Protein AF-A0A7X9AFL4-F1 (afdb_monomer_lite)

Foldseek 3Di:
DVVVVVVVVVVVVVVPDDPPPPDPDPVNVVVVVVVVVCVVVVVVVVCVVCVVVVCVVVVVDDPPPPDDD

Radius of gyration: 27.56 Å; chains: 1; bounding box: 64×14×72 Å

Sequence (69 aa):
MLFWILLVTVWWMLLGTCPAQAYLDPGTGGMMLQLLLAGIAGVGIWLKMNWKRLTLKLGLRKMEPEGKE

pLDDT: mean 81.04, std 14.23, range [53.09, 98.31]

Structure (mmCIF, N/CA/C/O backbone):
data_AF-A0A7X9AFL4-F1
#
_entry.id   AF-A0A7X9AFL4-F1
#
loop_
_atom_site.group_PDB
_atom_site.id
_atom_site.type_symbol
_atom_site.label_atom_id
_atom_site.label_alt_id
_atom_site.label_comp_id
_atom_site.label_asym_id
_atom_site.label_entity_id
_atom_site.label_seq_id
_atom_site.pdbx_PDB_ins_code
_atom_site.Cartn_x
_atom_site.Cartn_y
_atom_site.Cartn_z
_atom_site.occupancy
_atom_site.B_iso_or_equiv
_atom_site.auth_seq_id
_atom_site.auth_comp_id
_atom_site.auth_asym_id
_atom_site.auth_atom_id
_atom_site.pdbx_PDB_model_num
ATOM 1 N N . MET A 1 1 ? 39.446 -5.545 -19.119 1.00 78.62 1 MET A N 1
ATOM 2 C CA . MET A 1 1 ? 38.624 -6.770 -19.250 1.00 78.62 1 MET A CA 1
ATOM 3 C C . MET A 1 1 ? 37.243 -6.596 -18.614 1.00 78.62 1 MET A C 1
ATOM 5 O O . MET A 1 1 ? 36.266 -6.669 -19.338 1.00 78.62 1 MET A O 1
ATOM 9 N N . LEU A 1 2 ? 37.151 -6.245 -17.323 1.00 87.44 2 LEU A N 1
ATOM 10 C CA . LEU A 1 2 ? 35.878 -6.006 -16.613 1.00 87.44 2 LEU A CA 1
ATOM 11 C C . LEU A 1 2 ? 34.968 -4.952 -17.279 1.00 87.44 2 LEU A C 1
ATOM 13 O O . LEU A 1 2 ? 33.776 -5.172 -17.441 1.00 87.44 2 LEU A O 1
ATOM 17 N N . PHE A 1 3 ? 35.547 -3.838 -17.732 1.00 91.12 3 PHE A N 1
ATOM 18 C CA . PHE A 1 3 ? 34.820 -2.764 -18.423 1.00 91.12 3 PHE A CA 1
ATOM 19 C C . PHE A 1 3 ? 34.114 -3.234 -19.707 1.00 91.12 3 PHE A C 1
ATOM 21 O O . PHE A 1 3 ? 32.963 -2.894 -19.952 1.00 91.12 3 PHE A O 1
ATOM 28 N N . TRP A 1 4 ? 34.783 -4.076 -20.495 1.00 90.06 4 TRP A N 1
ATOM 29 C CA . TRP A 1 4 ? 34.224 -4.637 -21.725 1.00 90.06 4 TRP A CA 1
ATOM 30 C C . TRP A 1 4 ? 33.115 -5.648 -21.440 1.00 90.06 4 TRP A C 1
ATOM 32 O O . TRP A 1 4 ? 32.115 -5.670 -22.148 1.00 90.06 4 TRP A O 1
ATOM 42 N N . ILE A 1 5 ? 33.254 -6.430 -20.367 1.00 91.00 5 ILE A N 1
ATOM 43 C CA . ILE A 1 5 ? 32.206 -7.349 -19.907 1.00 91.00 5 ILE A CA 1
ATOM 44 C C . ILE A 1 5 ? 30.959 -6.558 -19.493 1.00 91.00 5 ILE A C 1
ATOM 46 O O . ILE A 1 5 ? 29.851 -6.926 -19.877 1.00 91.00 5 ILE A O 1
ATOM 50 N N . LEU A 1 6 ? 31.128 -5.437 -18.783 1.00 91.75 6 LEU A N 1
ATOM 51 C CA . LEU A 1 6 ? 30.020 -4.551 -18.416 1.00 91.75 6 LEU A CA 1
ATOM 52 C C . LEU A 1 6 ? 29.335 -3.955 -19.651 1.00 91.75 6 LEU A C 1
ATOM 54 O O . LEU A 1 6 ? 28.111 -3.998 -19.737 1.00 91.75 6 LEU A O 1
ATOM 58 N N . LEU A 1 7 ? 30.105 -3.476 -20.633 1.00 91.31 7 LEU A N 1
ATOM 59 C CA . LEU A 1 7 ? 29.546 -2.946 -21.880 1.00 91.31 7 LEU A CA 1
ATOM 60 C C . LEU A 1 7 ? 28.757 -3.998 -22.661 1.00 91.31 7 LEU A C 1
ATOM 62 O O . LEU A 1 7 ? 27.644 -3.716 -23.094 1.00 91.31 7 LEU A O 1
ATOM 66 N N . VAL A 1 8 ? 29.290 -5.214 -22.797 1.00 90.75 8 VAL A N 1
ATOM 67 C CA . VAL A 1 8 ? 28.600 -6.315 -23.487 1.00 90.75 8 VAL A CA 1
ATOM 68 C C . VAL A 1 8 ? 27.330 -6.718 -22.739 1.00 90.75 8 VAL A C 1
ATOM 70 O O . VAL A 1 8 ? 26.305 -6.951 -23.369 1.00 90.75 8 VAL A O 1
ATOM 73 N N . THR A 1 9 ? 27.363 -6.741 -21.406 1.00 85.19 9 THR A N 1
ATOM 74 C CA . THR A 1 9 ? 26.195 -7.087 -20.579 1.00 85.19 9 THR A CA 1
ATOM 75 C C . THR A 1 9 ? 25.079 -6.051 -20.726 1.00 85.19 9 THR A C 1
ATOM 77 O O . THR A 1 9 ? 23.921 -6.413 -20.930 1.00 85.19 9 THR A O 1
ATOM 80 N N . VAL A 1 10 ? 25.424 -4.760 -20.688 1.00 87.19 10 VAL A N 1
ATOM 81 C CA . VAL A 1 10 ? 24.473 -3.660 -20.909 1.00 87.19 10 VAL A CA 1
ATOM 82 C C . VAL A 1 10 ? 23.905 -3.716 -22.326 1.00 87.19 10 VAL A C 1
ATOM 84 O O . VAL A 1 10 ? 22.695 -3.621 -22.507 1.00 87.19 10 VAL A O 1
ATOM 87 N N . TRP A 1 11 ? 24.755 -3.947 -23.328 1.00 86.31 11 TRP A N 1
ATOM 88 C CA . TRP A 1 11 ? 24.334 -4.087 -24.722 1.00 86.31 11 TRP A CA 1
ATOM 89 C C . TRP A 1 11 ? 23.373 -5.266 -24.921 1.00 86.31 11 TRP A C 1
ATOM 91 O O . TRP A 1 11 ? 22.375 -5.147 -25.627 1.00 86.31 11 TRP A O 1
ATOM 101 N N . TRP A 1 12 ? 23.631 -6.391 -24.253 1.00 82.88 12 TRP A N 1
ATOM 102 C CA . TRP A 1 12 ? 22.778 -7.579 -24.295 1.00 82.88 12 TRP A CA 1
ATOM 103 C C . TRP A 1 12 ? 21.411 -7.341 -23.640 1.00 82.88 12 TRP A C 1
ATOM 105 O O . TRP A 1 12 ? 20.390 -7.781 -24.164 1.00 82.88 12 TRP A O 1
ATOM 115 N N . MET A 1 13 ? 21.372 -6.599 -22.527 1.00 75.12 13 MET A N 1
ATOM 116 C CA . MET A 1 13 ? 20.120 -6.205 -21.871 1.00 75.12 13 MET A CA 1
ATOM 117 C C . MET A 1 13 ? 19.260 -5.287 -22.747 1.00 75.12 13 MET A C 1
ATOM 119 O O . MET A 1 13 ? 18.038 -5.414 -22.737 1.00 75.12 13 MET A O 1
ATOM 123 N N . LEU A 1 14 ? 19.881 -4.399 -23.530 1.00 75.06 14 LEU A N 1
ATOM 124 C CA . LEU A 1 14 ? 19.171 -3.475 -24.422 1.00 75.06 14 LEU A CA 1
ATOM 125 C C . LEU A 1 14 ? 18.507 -4.179 -25.617 1.00 75.06 14 LEU A C 1
ATOM 127 O O . LEU A 1 14 ? 17.491 -3.700 -26.111 1.00 75.06 14 LEU A O 1
ATOM 131 N N . LEU A 1 15 ? 19.053 -5.312 -26.067 1.00 78.12 15 LEU A N 1
ATOM 132 C CA . LEU A 1 15 ? 18.524 -6.079 -27.203 1.00 78.12 15 LEU A CA 1
ATOM 133 C C . LEU A 1 15 ? 17.432 -7.092 -26.810 1.00 78.12 15 LEU A C 1
ATOM 135 O O . LEU A 1 15 ? 16.735 -7.606 -27.681 1.00 78.12 15 LEU A O 1
ATOM 139 N N . GLY A 1 16 ? 17.287 -7.402 -25.517 1.00 70.00 16 GLY A N 1
ATOM 140 C CA . GLY A 1 16 ? 16.427 -8.482 -25.013 1.00 70.00 16 GLY A CA 1
ATOM 141 C C . GLY A 1 16 ? 14.991 -8.091 -24.643 1.00 70.00 16 GLY A C 1
ATOM 142 O O . GLY A 1 16 ? 14.277 -8.906 -24.056 1.00 70.00 16 GLY A O 1
ATOM 143 N N . THR A 1 17 ? 14.543 -6.868 -24.927 1.00 61.66 17 THR A N 1
ATOM 144 C CA . THR A 1 17 ? 13.227 -6.379 -24.489 1.00 61.66 17 THR A CA 1
ATOM 145 C C . THR A 1 17 ? 12.112 -6.810 -25.451 1.00 61.66 17 THR A C 1
ATOM 147 O O . THR A 1 17 ? 11.680 -6.075 -26.333 1.00 61.66 17 THR A O 1
ATOM 150 N N . CYS A 1 18 ? 11.604 -8.032 -25.275 1.00 61.53 18 CYS A N 1
ATOM 151 C CA . CYS A 1 18 ? 10.328 -8.428 -25.879 1.00 61.53 18 CYS A CA 1
ATOM 152 C C . CYS A 1 18 ? 9.169 -7.634 -25.241 1.00 61.53 18 CYS A C 1
ATOM 154 O O . CYS A 1 18 ? 9.187 -7.411 -24.026 1.00 61.53 18 CYS A O 1
ATOM 156 N N . PRO A 1 19 ? 8.138 -7.231 -26.006 1.00 61.34 19 PRO A N 1
ATOM 157 C CA . PRO A 1 19 ? 6.991 -6.524 -25.451 1.00 61.34 19 PRO A CA 1
ATOM 158 C C . PRO A 1 19 ? 6.188 -7.464 -24.541 1.00 61.34 19 PRO A C 1
ATOM 160 O O . PRO A 1 19 ? 5.407 -8.293 -25.007 1.00 61.34 19 PRO A O 1
ATOM 163 N N . ALA A 1 20 ? 6.362 -7.338 -23.227 1.00 61.88 20 ALA A N 1
ATOM 164 C CA . ALA A 1 20 ? 5.498 -7.987 -22.251 1.00 61.88 20 ALA A CA 1
ATOM 165 C C . ALA A 1 20 ? 4.127 -7.287 -22.271 1.00 61.88 20 ALA A C 1
ATOM 167 O O . ALA A 1 20 ? 3.954 -6.217 -21.699 1.00 61.88 20 ALA A O 1
ATOM 168 N N . GLN A 1 21 ? 3.140 -7.881 -22.942 1.00 58.09 21 GLN A N 1
ATOM 169 C CA . GLN A 1 21 ? 1.776 -7.345 -23.119 1.00 58.09 21 GLN A CA 1
ATOM 170 C C . GLN A 1 21 ? 0.914 -7.330 -21.830 1.00 58.09 21 GLN A C 1
ATOM 172 O O . GLN A 1 21 ? -0.302 -7.201 -21.892 1.00 58.09 21 GLN A O 1
ATOM 177 N N . ALA A 1 22 ? 1.528 -7.436 -20.651 1.00 62.25 22 ALA A N 1
ATOM 178 C CA . ALA A 1 22 ? 0.882 -7.278 -19.345 1.00 62.25 22 ALA A CA 1
ATOM 179 C C . ALA A 1 22 ? 1.711 -6.336 -18.456 1.00 62.25 22 ALA A C 1
ATOM 181 O O . ALA A 1 22 ? 1.948 -6.592 -17.276 1.00 62.25 22 ALA A O 1
ATOM 182 N N . TYR A 1 23 ? 2.215 -5.262 -19.064 1.00 58.56 23 TYR A N 1
ATOM 183 C CA . TYR A 1 23 ? 2.966 -4.211 -18.396 1.00 58.56 23 TYR A CA 1
ATOM 184 C C . TYR A 1 23 ? 1.978 -3.334 -17.622 1.00 58.56 23 TYR A C 1
ATOM 186 O O . TYR A 1 23 ? 1.469 -2.336 -18.127 1.00 58.56 23 TYR A O 1
ATOM 194 N N . LEU A 1 24 ? 1.678 -3.718 -16.376 1.00 59.75 24 LEU A N 1
ATOM 195 C CA . LEU A 1 24 ? 1.455 -2.687 -15.369 1.00 59.75 24 LEU A CA 1
ATOM 196 C C . LEU A 1 24 ? 2.696 -1.797 -15.447 1.00 59.75 24 LEU A C 1
ATOM 198 O O . LEU A 1 24 ? 3.792 -2.273 -15.149 1.00 59.75 24 LEU A O 1
ATOM 202 N N . ASP A 1 25 ? 2.531 -0.554 -15.900 1.00 71.00 25 ASP A N 1
ATOM 203 C CA . ASP A 1 25 ? 3.604 0.440 -15.897 1.00 71.00 25 ASP A CA 1
ATOM 204 C C . ASP A 1 25 ? 4.367 0.355 -14.560 1.00 71.00 25 ASP A C 1
ATOM 206 O O . ASP A 1 25 ? 3.725 0.207 -13.510 1.00 71.00 25 ASP A O 1
ATOM 210 N N . PRO A 1 26 ? 5.710 0.436 -14.532 1.00 62.84 26 PRO A N 1
ATOM 211 C CA . PRO A 1 26 ? 6.500 0.251 -13.316 1.00 62.84 26 PRO A CA 1
ATOM 212 C C . PRO A 1 26 ? 6.093 1.237 -12.209 1.00 62.84 26 PRO A C 1
ATOM 214 O O . PRO A 1 26 ? 6.259 0.934 -11.030 1.00 62.84 26 PRO A O 1
ATOM 217 N N . GLY A 1 27 ? 5.487 2.378 -12.567 1.00 69.56 27 GLY A N 1
ATOM 218 C CA . GLY A 1 27 ? 4.845 3.300 -11.625 1.00 69.56 27 GLY A CA 1
ATOM 219 C C . GLY A 1 27 ? 3.487 2.825 -11.084 1.00 69.56 27 GLY A C 1
ATOM 220 O O . GLY A 1 27 ? 3.187 3.015 -9.905 1.00 69.56 27 GLY A O 1
ATOM 221 N N . THR A 1 28 ? 2.674 2.155 -11.900 1.00 76.81 28 THR A N 1
ATOM 222 C CA . THR A 1 28 ? 1.327 1.685 -1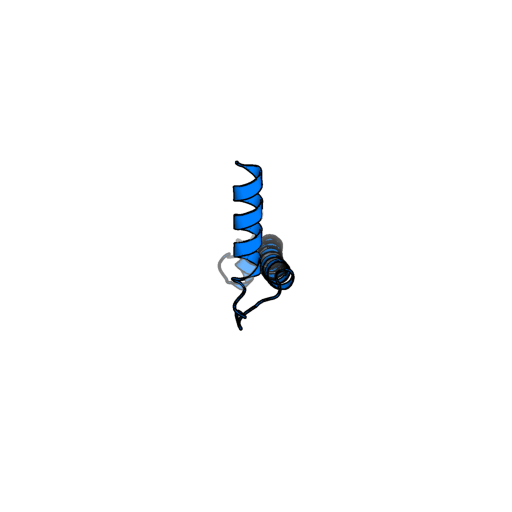1.539 1.00 76.81 28 THR A CA 1
ATOM 223 C C . THR A 1 28 ? 1.374 0.528 -10.544 1.00 76.81 28 THR A C 1
ATOM 225 O O . THR A 1 28 ? 0.558 0.478 -9.624 1.00 76.81 28 THR A O 1
ATOM 228 N N . GLY A 1 29 ? 2.368 -0.362 -10.657 1.00 77.75 29 GLY A N 1
ATOM 229 C CA . GLY A 1 29 ? 2.566 -1.452 -9.693 1.00 77.75 29 GLY A CA 1
ATOM 230 C C . GLY A 1 29 ? 2.771 -0.948 -8.259 1.00 77.75 29 GLY A C 1
ATOM 231 O O . GLY A 1 29 ? 2.137 -1.445 -7.326 1.00 77.75 29 GLY A O 1
ATOM 232 N N . GLY A 1 30 ? 3.588 0.098 -8.089 1.00 86.50 30 GLY A N 1
ATOM 233 C CA . GLY A 1 30 ? 3.831 0.729 -6.789 1.00 86.50 30 GLY A CA 1
ATOM 234 C C . GLY A 1 30 ? 2.587 1.410 -6.215 1.00 86.50 30 GLY A C 1
ATOM 235 O O . GLY A 1 30 ? 2.257 1.204 -5.049 1.00 86.50 30 GLY A O 1
ATOM 236 N N . MET A 1 31 ? 1.850 2.159 -7.041 1.00 88.81 31 MET A N 1
ATOM 237 C CA . MET A 1 31 ? 0.608 2.822 -6.621 1.00 88.81 31 MET A CA 1
ATOM 238 C C . MET A 1 31 ? -0.474 1.822 -6.207 1.00 88.81 31 MET A C 1
ATOM 240 O O . MET A 1 31 ? -1.172 2.043 -5.219 1.00 88.81 31 MET A O 1
ATOM 244 N N . MET A 1 32 ? -0.595 0.706 -6.926 1.00 89.56 32 MET A N 1
ATOM 2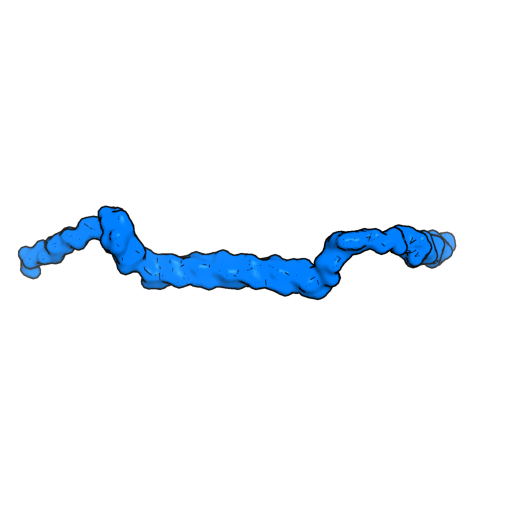45 C CA . MET A 1 32 ? -1.579 -0.332 -6.629 1.00 89.56 32 MET A CA 1
ATOM 246 C C . MET A 1 32 ? -1.257 -1.045 -5.310 1.00 89.56 32 MET A C 1
ATOM 248 O O . MET A 1 32 ? -2.148 -1.240 -4.481 1.00 89.56 32 MET A O 1
ATOM 252 N N . LEU A 1 33 ? 0.022 -1.354 -5.066 1.00 91.75 33 LEU A N 1
ATOM 253 C CA . LEU A 1 33 ? 0.466 -1.909 -3.787 1.00 91.75 33 LEU A CA 1
ATOM 254 C C . LEU A 1 33 ? 0.278 -0.905 -2.641 1.00 91.75 33 LEU A C 1
ATOM 256 O O . LEU A 1 33 ? -0.209 -1.273 -1.574 1.00 91.75 33 LEU A O 1
ATOM 260 N N . GLN A 1 34 ? 0.604 0.369 -2.863 1.00 94.25 34 GLN A N 1
ATOM 261 C CA . GLN A 1 34 ? 0.403 1.431 -1.878 1.00 94.25 34 GLN A CA 1
ATOM 262 C C . GLN A 1 34 ? -1.078 1.616 -1.535 1.00 94.25 34 GLN A C 1
ATOM 264 O O . GLN A 1 34 ? -1.412 1.736 -0.359 1.00 94.25 34 GLN A O 1
ATOM 269 N N . LEU A 1 35 ? -1.972 1.597 -2.527 1.00 95.62 35 LEU A N 1
ATOM 270 C CA . LEU A 1 35 ? -3.416 1.672 -2.312 1.00 95.62 35 LEU A CA 1
ATOM 271 C C . LEU A 1 35 ? -3.921 0.472 -1.504 1.00 95.62 35 LEU A C 1
ATOM 273 O O . LEU A 1 35 ? -4.722 0.649 -0.588 1.00 95.62 35 LEU A O 1
ATOM 277 N N . LEU A 1 36 ? -3.427 -0.733 -1.802 1.00 96.94 36 LEU A N 1
ATOM 278 C CA . LEU A 1 36 ? -3.786 -1.943 -1.065 1.00 96.94 36 LEU A CA 1
ATOM 279 C C . LEU A 1 36 ? -3.337 -1.859 0.400 1.00 96.94 36 LEU A C 1
ATOM 281 O O . LEU A 1 36 ? -4.135 -2.091 1.309 1.00 96.94 36 LEU A O 1
ATOM 285 N N . LEU A 1 37 ? -2.081 -1.476 0.636 1.00 97.81 37 LEU A N 1
ATOM 286 C CA . LEU A 1 37 ? -1.526 -1.316 1.980 1.00 97.81 37 LEU A CA 1
ATOM 287 C C . LEU A 1 37 ? -2.244 -0.211 2.762 1.00 97.81 37 LEU A C 1
ATOM 289 O O . LEU A 1 37 ? -2.624 -0.423 3.914 1.00 97.81 37 LEU A O 1
ATOM 293 N N . ALA A 1 38 ? -2.484 0.942 2.133 1.00 97.56 38 ALA A N 1
ATOM 294 C CA . ALA A 1 38 ? -3.235 2.044 2.726 1.00 97.56 38 ALA A CA 1
ATOM 295 C C . ALA A 1 38 ? -4.680 1.634 3.049 1.00 97.56 38 ALA A C 1
ATOM 297 O O . ALA A 1 38 ? -5.186 1.971 4.117 1.00 97.56 38 ALA A O 1
ATOM 298 N N . GLY A 1 39 ? -5.324 0.860 2.170 1.00 97.69 39 GLY A N 1
ATOM 299 C CA . GLY A 1 39 ? -6.659 0.309 2.391 1.00 97.69 39 GLY A CA 1
ATOM 300 C C . GLY A 1 39 ? -6.710 -0.620 3.603 1.00 97.69 39 GLY A C 1
ATOM 301 O O . GLY A 1 39 ? -7.537 -0.421 4.492 1.00 97.69 39 GLY A O 1
ATOM 302 N N . ILE A 1 40 ? -5.790 -1.588 3.692 1.00 98.31 40 ILE A N 1
ATOM 303 C CA . ILE A 1 40 ? -5.705 -2.517 4.833 1.00 98.31 40 ILE A CA 1
ATOM 304 C C . ILE A 1 40 ? -5.434 -1.753 6.134 1.00 98.31 40 ILE A C 1
ATOM 306 O O . ILE A 1 40 ? -6.119 -1.976 7.135 1.00 98.31 40 ILE A O 1
ATOM 310 N N . ALA A 1 41 ? -4.477 -0.823 6.123 1.00 97.94 41 ALA A N 1
ATOM 311 C CA . ALA A 1 41 ? -4.157 -0.001 7.286 1.00 97.94 41 ALA A CA 1
ATOM 312 C C . ALA A 1 41 ? -5.355 0.861 7.722 1.00 97.94 41 ALA A C 1
ATOM 314 O O . ALA A 1 41 ? -5.692 0.901 8.908 1.00 97.94 41 ALA A O 1
ATOM 315 N N . GLY A 1 42 ? -6.041 1.497 6.768 1.00 97.75 42 GLY A N 1
ATOM 316 C CA . GLY A 1 42 ? -7.225 2.317 7.014 1.00 97.75 42 GLY A CA 1
ATOM 317 C C . GLY A 1 42 ? -8.373 1.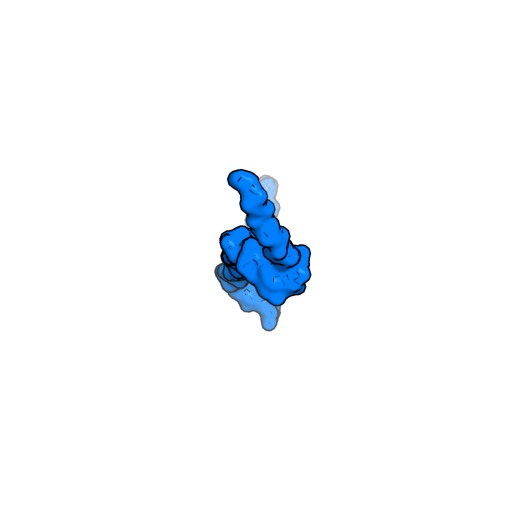515 7.627 1.00 97.75 42 GLY A C 1
ATOM 318 O O . GLY A 1 42 ? -8.929 1.921 8.649 1.00 97.75 42 GLY A O 1
ATOM 319 N N . VAL A 1 43 ? -8.679 0.339 7.067 1.00 97.44 43 VAL A N 1
ATOM 320 C CA . VAL A 1 43 ? -9.696 -0.574 7.614 1.00 97.44 43 VAL A CA 1
ATOM 321 C C . VAL A 1 43 ? -9.305 -1.049 9.013 1.00 97.44 43 VAL A C 1
ATOM 323 O O . VAL A 1 43 ? -10.140 -1.022 9.915 1.00 97.44 43 VAL A O 1
ATOM 326 N N . GLY 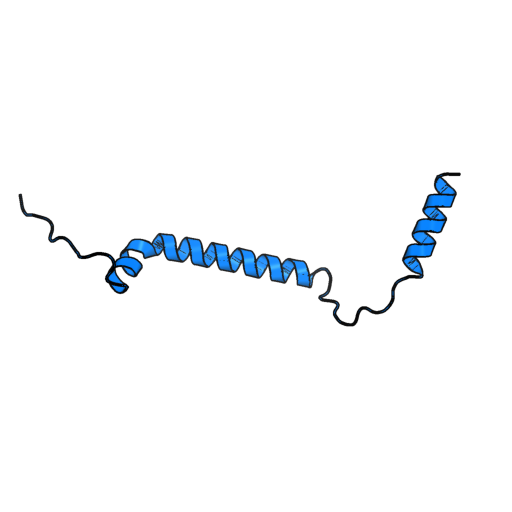A 1 44 ? -8.043 -1.421 9.235 1.00 96.94 44 GLY A N 1
ATOM 327 C CA . GLY A 1 44 ? -7.553 -1.854 10.546 1.00 96.94 44 GLY A CA 1
ATOM 328 C C . GLY A 1 44 ? -7.720 -0.784 11.629 1.00 96.94 44 GLY A C 1
ATOM 329 O O . GLY A 1 44 ? -8.236 -1.068 12.713 1.00 96.94 44 GLY A O 1
ATOM 330 N N . ILE A 1 45 ? -7.355 0.467 11.331 1.00 96.81 45 ILE A N 1
ATOM 331 C CA . ILE A 1 45 ? -7.541 1.595 12.257 1.00 96.81 45 ILE A CA 1
ATOM 332 C C . ILE A 1 45 ? -9.028 1.868 12.488 1.00 96.81 45 ILE A C 1
ATOM 334 O O . ILE A 1 45 ? -9.452 2.041 13.634 1.00 96.81 45 ILE A O 1
ATOM 338 N N . TRP A 1 46 ? -9.835 1.869 11.427 1.00 96.25 46 TRP A N 1
ATOM 339 C CA . TRP A 1 46 ? -11.273 2.102 11.530 1.00 96.25 46 TRP A CA 1
ATOM 340 C C . TRP A 1 46 ? -11.972 1.037 12.387 1.00 96.25 46 TRP A C 1
ATOM 342 O O . TRP A 1 46 ? -12.777 1.384 13.258 1.00 96.25 46 TRP A O 1
ATOM 352 N N . LEU A 1 47 ? -11.616 -0.240 12.208 1.00 95.69 47 LEU A N 1
ATOM 353 C CA . LEU A 1 47 ? -12.091 -1.360 13.025 1.00 95.69 47 LEU A CA 1
ATOM 354 C C . LEU A 1 47 ? -11.663 -1.206 14.485 1.00 95.69 47 LEU A C 1
ATOM 356 O O . LEU A 1 47 ? -12.493 -1.353 15.381 1.00 95.69 47 LEU A O 1
ATOM 360 N N . LYS A 1 48 ? -10.394 -0.864 14.736 1.00 93.38 48 LYS A N 1
ATOM 361 C CA . LYS A 1 48 ? -9.873 -0.644 16.092 1.00 93.38 48 LYS A CA 1
ATOM 362 C C . LYS A 1 48 ? -10.623 0.483 16.803 1.00 93.38 48 LYS A C 1
ATOM 364 O O . LYS A 1 48 ? -11.036 0.314 17.948 1.00 93.38 48 LYS A O 1
ATOM 369 N N . MET A 1 49 ? -10.846 1.609 16.124 1.00 94.88 49 MET A N 1
ATOM 370 C CA . MET A 1 49 ? -11.567 2.755 16.687 1.00 94.88 49 MET A CA 1
ATOM 371 C C . MET A 1 49 ? -13.040 2.429 16.968 1.00 94.88 49 MET A C 1
ATOM 373 O O . MET A 1 49 ? -13.596 2.862 17.976 1.00 94.88 49 MET A O 1
ATOM 377 N N . ASN A 1 50 ? -13.668 1.613 16.118 1.00 92.62 50 ASN A N 1
ATOM 378 C CA . ASN A 1 50 ? -15.069 1.224 16.262 1.00 92.62 50 ASN A CA 1
ATOM 379 C C . ASN A 1 50 ? -15.273 -0.113 16.986 1.00 92.62 50 ASN A C 1
ATOM 381 O O . ASN A 1 50 ? -16.410 -0.575 17.060 1.00 92.62 50 ASN A O 1
ATOM 385 N N . TRP A 1 51 ? -14.234 -0.715 17.573 1.00 90.69 51 TRP A N 1
ATOM 386 C CA . TRP A 1 51 ? -14.279 -2.077 18.118 1.00 90.69 51 TRP A CA 1
ATOM 387 C C . TRP A 1 51 ? -15.437 -2.295 19.093 1.00 90.69 51 TRP A C 1
ATOM 389 O O . TRP A 1 51 ? -16.179 -3.266 18.970 1.00 90.69 51 TRP A O 1
ATOM 399 N N . LYS A 1 52 ? -15.677 -1.348 20.011 1.00 87.06 52 LYS A N 1
ATOM 400 C CA . LYS A 1 52 ? -16.817 -1.410 20.943 1.00 87.06 52 LYS A CA 1
ATOM 401 C C . LYS A 1 52 ? -18.164 -1.394 20.216 1.00 87.06 52 LYS A C 1
ATOM 403 O O . LYS A 1 52 ? -19.035 -2.191 20.530 1.00 87.06 52 LYS A O 1
ATOM 408 N N . ARG A 1 53 ? -18.351 -0.506 19.237 1.00 87.62 53 ARG A N 1
ATOM 409 C CA . ARG A 1 53 ? -19.617 -0.397 18.488 1.00 87.62 53 ARG A CA 1
ATOM 410 C C . ARG A 1 53 ? -19.831 -1.609 17.580 1.00 87.62 53 ARG A C 1
ATOM 412 O O . ARG A 1 53 ? -20.953 -2.085 17.469 1.00 87.62 53 ARG A O 1
ATOM 419 N N . LEU A 1 54 ? -18.763 -2.113 16.964 1.00 89.81 54 LEU A N 1
ATOM 420 C CA . LEU A 1 54 ? -18.778 -3.294 16.103 1.00 89.81 54 LEU A CA 1
ATOM 421 C C . LEU A 1 54 ? -19.081 -4.560 16.900 1.00 89.81 54 LEU A C 1
ATOM 423 O O . LEU A 1 54 ? -19.987 -5.290 16.528 1.00 89.81 54 LEU A O 1
ATOM 427 N N . THR A 1 55 ? -18.402 -4.789 18.026 1.00 88.50 55 THR A N 1
ATOM 428 C CA . THR A 1 55 ? -18.660 -5.952 18.896 1.00 88.50 55 THR A CA 1
ATOM 429 C C . THR A 1 55 ? -20.054 -5.927 19.522 1.00 88.50 55 THR A C 1
ATOM 431 O O . THR A 1 55 ? -20.660 -6.985 19.668 1.00 88.50 55 THR A O 1
ATOM 434 N N . LEU A 1 56 ? -20.601 -4.743 19.826 1.00 86.62 56 LEU A N 1
ATOM 435 C CA . LEU A 1 56 ? -21.994 -4.593 20.260 1.00 86.62 56 LEU A CA 1
ATOM 436 C C . LEU A 1 56 ? -22.986 -4.894 19.126 1.00 86.62 56 LEU A C 1
ATOM 438 O O . LEU A 1 56 ? -23.930 -5.649 19.332 1.00 86.62 56 LEU A O 1
ATOM 442 N N . LYS A 1 57 ? -22.766 -4.355 17.917 1.00 87.06 57 LYS A N 1
ATOM 443 C CA . LYS A 1 57 ? -23.623 -4.625 16.744 1.00 87.06 57 LYS A CA 1
ATOM 444 C C . LYS A 1 57 ? -23.568 -6.082 16.287 1.00 87.06 57 LYS A C 1
ATOM 446 O O . LYS A 1 57 ? -24.574 -6.612 15.836 1.00 87.06 57 LYS A O 1
ATOM 451 N N . LEU A 1 58 ? -22.408 -6.720 16.412 1.00 88.56 58 LEU A N 1
ATOM 452 C CA . LEU A 1 58 ? -22.207 -8.136 16.108 1.00 88.56 58 LEU A CA 1
ATOM 453 C C . LEU A 1 58 ? -22.711 -9.057 17.231 1.00 88.56 58 LEU A C 1
ATOM 455 O O . LEU A 1 58 ? -22.581 -10.269 17.114 1.00 88.56 58 LEU A O 1
ATOM 459 N N . GLY A 1 59 ? -23.253 -8.510 18.327 1.00 81.75 59 GLY A N 1
ATOM 460 C CA . GLY A 1 59 ? -23.778 -9.296 19.448 1.00 81.75 59 GLY A CA 1
ATOM 461 C C . GLY A 1 59 ? -22.714 -10.061 20.242 1.00 81.75 59 GLY A C 1
ATOM 462 O O . GLY A 1 59 ? -23.055 -10.854 21.114 1.00 81.75 59 GLY A O 1
ATOM 463 N N . LEU A 1 60 ? -21.428 -9.811 19.976 1.00 78.94 60 LEU A N 1
ATOM 464 C CA . LEU A 1 60 ? -20.292 -10.465 20.634 1.00 78.94 60 LEU A CA 1
ATOM 465 C C . LEU A 1 60 ? -20.085 -9.975 22.073 1.00 78.94 60 LEU A C 1
ATOM 467 O O . LEU A 1 60 ? -19.412 -10.637 22.858 1.00 78.94 60 LEU A O 1
ATOM 471 N N . ARG A 1 61 ? -20.646 -8.815 22.434 1.00 67.81 61 ARG A N 1
ATOM 472 C CA . ARG A 1 61 ? -20.573 -8.259 23.788 1.00 67.81 61 ARG A CA 1
ATOM 473 C C . ARG A 1 61 ? -21.981 -7.966 24.300 1.00 67.81 61 ARG A C 1
ATOM 475 O O . ARG A 1 61 ? -22.669 -7.117 23.741 1.00 67.81 61 ARG A O 1
ATOM 482 N N . LYS A 1 62 ? -22.401 -8.639 25.374 1.00 62.97 62 LYS A N 1
ATOM 483 C CA . LYS A 1 62 ? -23.574 -8.221 26.155 1.00 62.97 62 LYS A CA 1
ATOM 484 C C . LYS A 1 62 ? -23.188 -6.986 26.970 1.00 62.97 62 LYS A C 1
ATOM 486 O O . LYS A 1 62 ? -22.089 -6.931 27.520 1.00 62.97 62 LYS A O 1
ATOM 491 N N . MET A 1 63 ? -24.053 -5.972 26.995 1.00 59.69 63 MET A N 1
ATOM 492 C CA . MET A 1 63 ? -23.945 -4.910 27.993 1.00 59.69 63 MET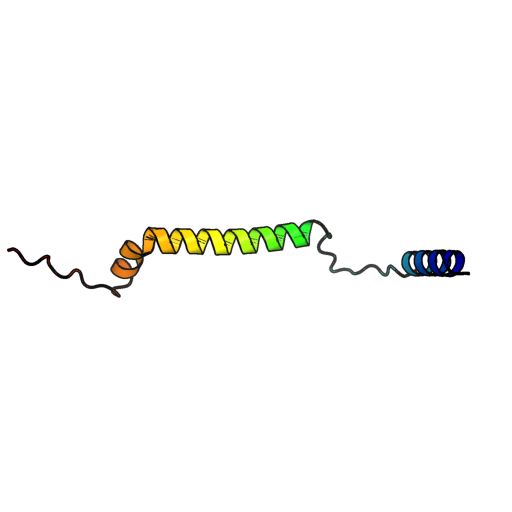 A CA 1
ATOM 493 C C . MET A 1 63 ? -24.231 -5.565 29.341 1.00 59.69 63 MET A C 1
ATOM 495 O O . MET A 1 63 ? -25.376 -5.911 29.614 1.00 59.69 63 MET A O 1
ATOM 499 N N . GLU A 1 64 ? -23.191 -5.804 30.136 1.00 62.66 64 GLU A N 1
ATOM 500 C CA . GLU A 1 64 ? -23.381 -6.064 31.559 1.00 62.66 64 GLU A CA 1
ATOM 501 C C . GLU A 1 64 ? -24.011 -4.783 32.126 1.00 62.66 64 GLU A C 1
ATOM 503 O O . GLU A 1 64 ? -23.423 -3.709 31.939 1.00 62.66 64 GLU A O 1
ATOM 508 N N . PRO A 1 65 ? -25.224 -4.825 32.701 1.00 57.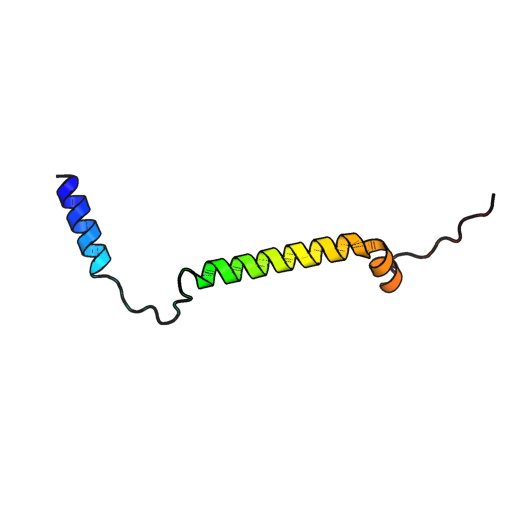75 65 PRO A N 1
ATOM 509 C CA . PRO A 1 65 ? -25.765 -3.660 33.379 1.00 57.75 65 PRO A CA 1
ATOM 510 C C . PRO A 1 65 ? -24.790 -3.317 34.503 1.00 57.75 65 PRO A C 1
ATOM 512 O O . PRO A 1 65 ? -24.513 -4.168 35.344 1.00 57.75 65 PRO A O 1
ATOM 515 N N . GLU A 1 66 ? -24.225 -2.107 34.476 1.00 59.81 66 GLU A N 1
ATOM 516 C CA . GLU A 1 66 ? -23.380 -1.615 35.561 1.00 59.81 66 GLU A CA 1
ATOM 517 C C . GLU A 1 66 ? -24.149 -1.799 36.870 1.00 59.81 66 GLU A C 1
ATOM 519 O O . GLU A 1 66 ? -25.210 -1.203 37.088 1.00 59.81 66 GLU A O 1
ATOM 524 N N . GLY A 1 67 ? -23.645 -2.731 37.680 1.00 58.47 67 GLY A N 1
ATOM 525 C CA . GLY A 1 67 ? -24.131 -2.990 39.016 1.00 58.47 67 GLY A CA 1
ATOM 526 C C . GLY A 1 67 ? -24.061 -1.689 39.790 1.00 58.47 67 GLY A C 1
ATOM 527 O O . GLY A 1 67 ? -23.005 -1.073 39.899 1.00 58.47 67 GLY A O 1
ATOM 528 N N . LYS A 1 68 ? -25.227 -1.263 40.259 1.00 53.25 68 LYS A N 1
ATOM 529 C CA . LYS A 1 68 ? -25.376 -0.199 41.236 1.00 53.25 68 LYS A CA 1
ATOM 530 C C . LYS A 1 68 ? -24.703 -0.662 42.527 1.00 53.25 68 LYS A C 1
ATOM 532 O O . LYS A 1 68 ? -25.185 -1.627 43.115 1.00 53.25 68 LYS A O 1
ATOM 537 N N . GLU A 1 69 ? -23.667 0.042 42.959 1.00 53.09 69 GLU A N 1
ATOM 538 C CA . GLU A 1 69 ? -23.256 0.134 44.364 1.00 53.09 69 GLU A CA 1
ATOM 539 C C . GLU A 1 69 ? -23.022 1.605 44.708 1.00 53.09 69 GLU A C 1
ATOM 541 O O . GLU A 1 69 ? -22.343 2.298 43.914 1.00 53.09 69 GLU A O 1
#

Secondary structure (DSSP, 8-state):
-HHHHHHHHHHHHHH-----TT---HHHHHHHHHHHHHHHHHHHHHHHHTHHHHHHHTT-S--------